Protein AF-A0A2T3J7S1-F1 (afdb_monomer)

Secondary structure (DSSP, 8-state):
-TTGGGGS-HHHHHHHHHHHHHHHHHHHTT--BTTB-HHHHHHHHHHGGGGHHHHHHHHHHHH--TTSHHHHHHHHHHHHHHHHHHHHHHHHTHHHHHHHHHHHHHHHHHHHHHHHH--

Sequence (119 aa):
MKNIFNQVSTKEANALEKFLAIGKHRILNNREFCGLSVSDFTTFYFEIHDGKLADAMVKFLITADCSSSNTLLTLMGFKEFAKDVFEEFFNENETTILTTFHTEYKEQKEELEITLAGL

Radius of gyration: 19.08 Å; Cα contacts (8 Å, |Δi|>4): 49; chains: 1; bounding box: 44×23×58 Å

Foldseek 3Di:
DVVLLVVDDPVCSVVLVVLVVVQVVQQVVQHDDLNDHVVNLVVQVCPPPVNVLVVVVVVLVVPPDPVDPVNVVVVVVNVVVSVVSVVVVCVVCSVSNVVVSVVVVVVVVVVVVVVVVVD

Organism: Photobacterium phosphoreum (NCBI:txid659)

pLDDT: mean 90.52, std 7.48, range [54.69, 98.0]

Structure (mmCIF, N/CA/C/O backbone):
data_AF-A0A2T3J7S1-F1
#
_entry.id   AF-A0A2T3J7S1-F1
#
loop_
_atom_site.group_PDB
_atom_site.id
_atom_site.type_symbol
_atom_site.label_atom_id
_atom_site.label_alt_id
_atom_site.label_comp_id
_atom_site.label_asym_id
_atom_site.label_entity_id
_atom_site.label_seq_id
_atom_site.pdbx_PDB_ins_code
_atom_site.Cartn_x
_atom_site.Cartn_y
_atom_site.Cartn_z
_atom_site.occupancy
_atom_site.B_iso_or_equiv
_atom_site.auth_seq_id
_atom_site.auth_comp_id
_atom_site.auth_asym_id
_atom_site.auth_atom_id
_atom_site.pdbx_PDB_model_num
ATOM 1 N N . MET A 1 1 ? -5.642 7.553 -0.761 1.00 65.69 1 MET A N 1
ATOM 2 C CA . MET A 1 1 ? -6.358 7.247 0.501 1.00 65.69 1 MET A CA 1
ATOM 3 C C . MET A 1 1 ? -7.274 8.329 1.089 1.00 65.69 1 MET A C 1
ATOM 5 O O . MET A 1 1 ? -7.804 8.104 2.164 1.00 65.69 1 MET A O 1
ATOM 9 N N . LYS A 1 2 ? -7.576 9.477 0.457 1.00 59.28 2 LYS A N 1
ATOM 10 C CA . LYS A 1 2 ? -8.455 10.486 1.108 1.00 59.28 2 LYS A CA 1
ATOM 11 C C . LYS A 1 2 ? -9.893 10.005 1.402 1.00 59.28 2 LYS A C 1
ATOM 13 O O . LYS A 1 2 ? -10.555 10.621 2.227 1.00 59.28 2 LYS A O 1
ATOM 18 N N . ASN A 1 3 ? -10.360 8.926 0.766 1.00 70.19 3 ASN A N 1
ATOM 19 C CA . ASN A 1 3 ? -11.726 8.419 0.939 1.00 70.19 3 ASN A CA 1
ATOM 20 C C . ASN A 1 3 ? -11.928 7.541 2.183 1.00 70.19 3 ASN A C 1
ATOM 22 O O . ASN A 1 3 ? -12.991 7.625 2.790 1.00 70.19 3 ASN A O 1
ATOM 26 N N . ILE A 1 4 ? -10.908 6.796 2.620 1.00 77.69 4 ILE A N 1
ATOM 27 C CA . ILE A 1 4 ? -11.026 5.854 3.749 1.00 77.69 4 ILE A CA 1
ATOM 28 C C . ILE A 1 4 ? -11.361 6.546 5.072 1.00 77.69 4 ILE A C 1
ATOM 30 O O . ILE A 1 4 ? -12.123 6.038 5.889 1.00 77.69 4 ILE A O 1
ATOM 34 N N . PHE A 1 5 ? -10.865 7.769 5.256 1.00 81.12 5 PHE A N 1
ATOM 35 C CA . PHE A 1 5 ? -11.118 8.561 6.456 1.00 81.12 5 PHE A CA 1
ATOM 36 C C . PHE A 1 5 ? -12.552 9.096 6.539 1.00 81.12 5 PHE A C 1
ATOM 38 O O . PHE A 1 5 ? -13.002 9.429 7.631 1.00 81.12 5 PHE A O 1
ATOM 45 N N . ASN A 1 6 ? -13.287 9.148 5.422 1.00 82.12 6 ASN A N 1
ATOM 46 C CA . ASN A 1 6 ? -14.703 9.528 5.425 1.00 82.12 6 ASN A CA 1
ATOM 47 C C . ASN A 1 6 ? -15.605 8.397 5.944 1.00 82.12 6 ASN A C 1
ATOM 49 O O . ASN A 1 6 ? -16.779 8.636 6.216 1.00 82.12 6 ASN A O 1
ATOM 53 N N . GLN A 1 7 ? -15.070 7.177 6.061 1.00 82.56 7 GLN A N 1
ATOM 54 C CA . GLN A 1 7 ? -15.809 5.997 6.512 1.00 82.56 7 GLN A CA 1
ATOM 55 C C . GLN A 1 7 ? -15.720 5.773 8.027 1.00 82.56 7 GLN A C 1
ATOM 57 O O . GLN A 1 7 ? -16.373 4.877 8.552 1.00 82.56 7 GLN A O 1
ATOM 62 N N . VAL A 1 8 ? -14.936 6.587 8.738 1.00 85.44 8 VAL A N 1
ATOM 63 C CA . VAL A 1 8 ? -14.715 6.458 10.183 1.00 85.44 8 VAL A CA 1
ATOM 64 C C . VAL A 1 8 ? -15.063 7.750 10.916 1.00 85.44 8 VAL A C 1
ATOM 66 O O . VAL A 1 8 ? -15.074 8.840 10.342 1.00 85.44 8 VAL A O 1
ATOM 69 N N . SER A 1 9 ? -15.352 7.653 12.213 1.00 86.69 9 SER A N 1
ATOM 70 C CA . SER A 1 9 ? -15.601 8.835 13.039 1.00 86.69 9 SER A CA 1
ATOM 71 C C . SER A 1 9 ? -14.334 9.682 13.222 1.00 86.69 9 SER A C 1
ATOM 73 O O . SER A 1 9 ? -13.206 9.202 13.112 1.00 86.69 9 SER A O 1
ATOM 75 N N . THR A 1 10 ? -14.490 10.951 13.615 1.00 82.50 10 THR A N 1
ATOM 76 C CA . THR A 1 10 ? -13.347 11.844 13.895 1.00 82.50 10 THR A CA 1
ATOM 77 C C . THR A 1 10 ? -12.415 11.299 14.984 1.00 82.50 10 THR A C 1
ATOM 79 O O . THR A 1 10 ? -11.216 11.565 14.962 1.00 82.50 10 THR A O 1
ATOM 82 N N . LYS A 1 11 ? -12.948 10.526 15.942 1.00 81.69 11 LYS A N 1
ATOM 83 C CA . LYS A 1 11 ? -12.144 9.884 16.994 1.00 81.69 11 LYS A CA 1
ATOM 84 C C . LYS A 1 11 ? -11.317 8.720 16.445 1.00 81.69 11 LYS A C 1
ATOM 86 O O . LYS A 1 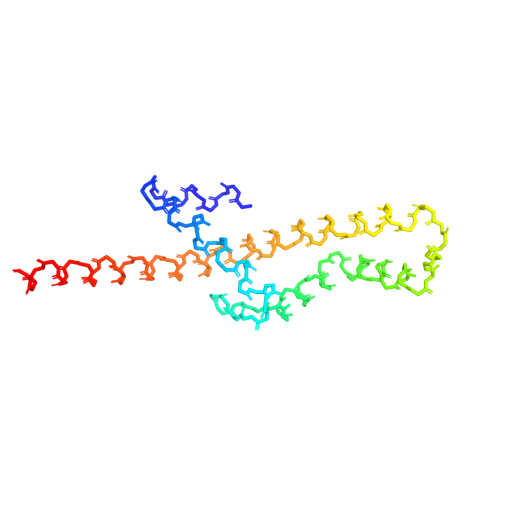11 ? -10.171 8.549 16.852 1.00 81.69 11 LYS A O 1
ATOM 91 N N . GLU A 1 12 ? -11.883 7.956 15.517 1.00 89.81 12 GLU A N 1
ATOM 92 C CA . GLU A 1 12 ? -11.220 6.822 14.870 1.00 89.81 12 GLU A CA 1
ATOM 93 C C . GLU A 1 12 ? -10.209 7.266 13.813 1.00 89.81 12 GLU A C 1
ATOM 95 O O . GLU A 1 12 ? -9.208 6.585 13.632 1.00 89.81 12 GLU A O 1
ATOM 100 N N . ALA A 1 13 ? -10.401 8.421 13.168 1.00 90.44 13 ALA A N 1
ATOM 101 C CA . ALA A 1 13 ? -9.528 8.907 12.096 1.00 90.44 13 ALA A CA 1
ATOM 102 C C . ALA A 1 13 ? -8.040 8.947 12.493 1.00 90.44 13 ALA A C 1
ATOM 104 O O . ALA A 1 13 ? -7.189 8.455 11.754 1.00 90.44 13 ALA A O 1
ATOM 105 N N . ASN A 1 14 ? -7.725 9.445 13.695 1.00 90.12 14 ASN A N 1
ATOM 106 C CA . ASN A 1 14 ? -6.349 9.473 14.206 1.00 90.12 14 ASN A CA 1
ATOM 107 C C . ASN A 1 14 ? -5.788 8.067 14.482 1.00 90.12 14 ASN A C 1
ATOM 109 O O . ASN A 1 14 ? -4.584 7.838 14.360 1.00 90.12 14 ASN A O 1
ATOM 113 N N . ALA A 1 15 ? -6.639 7.130 14.910 1.00 92.62 15 ALA A N 1
ATOM 114 C CA . ALA A 1 15 ? -6.236 5.747 15.144 1.00 92.62 15 ALA A CA 1
ATOM 115 C C . ALA A 1 15 ? -6.010 5.019 13.813 1.00 92.62 15 ALA A C 1
ATOM 117 O O . ALA A 1 15 ? -4.996 4.342 13.658 1.00 92.62 15 ALA A O 1
ATOM 118 N N . LEU A 1 16 ? -6.890 5.241 12.836 1.00 94.19 16 LEU A N 1
ATOM 119 C CA . LEU A 1 16 ? -6.779 4.709 11.485 1.00 94.19 16 LEU A CA 1
ATOM 120 C C . LEU A 1 16 ? -5.523 5.229 10.777 1.00 94.19 16 LEU A C 1
ATOM 122 O O . LEU A 1 16 ? -4.809 4.452 10.154 1.00 94.19 16 LEU A O 1
ATOM 126 N N . GLU A 1 17 ? -5.196 6.516 10.910 1.00 93.69 17 GLU A N 1
ATOM 127 C CA . GLU A 1 17 ? -3.973 7.080 10.325 1.00 93.69 17 GLU A CA 1
ATOM 128 C C . GLU A 1 17 ? -2.719 6.365 10.849 1.00 93.69 17 GLU A C 1
ATOM 130 O O . GLU A 1 17 ? -1.853 5.952 10.073 1.00 93.69 17 GLU A O 1
ATOM 135 N N . LYS A 1 18 ? -2.646 6.148 12.168 1.00 94.25 18 LYS A N 1
ATOM 136 C CA . LYS A 1 18 ? -1.548 5.398 12.792 1.00 94.25 18 LYS A CA 1
ATOM 137 C C . LYS A 1 18 ? -1.537 3.938 12.352 1.00 94.25 18 LYS A C 1
ATOM 139 O O . LYS A 1 18 ? -0.466 3.410 12.063 1.00 94.25 18 LYS A O 1
ATOM 144 N N . PHE A 1 19 ? -2.705 3.305 12.279 1.00 95.94 19 PHE A N 1
ATOM 145 C CA . PHE A 1 19 ? -2.859 1.926 11.825 1.00 95.94 19 PHE A CA 1
ATOM 146 C C . PHE A 1 19 ? -2.324 1.743 10.399 1.00 95.94 19 PHE A C 1
ATOM 148 O O . PHE A 1 19 ? -1.491 0.872 10.153 1.00 95.94 19 PHE A O 1
ATOM 155 N N . LEU A 1 20 ? -2.695 2.641 9.482 1.00 96.06 20 LEU A N 1
ATOM 156 C CA . LEU A 1 20 ? -2.198 2.662 8.106 1.00 96.06 20 LEU A CA 1
ATOM 157 C C . LEU A 1 20 ? -0.686 2.910 8.042 1.00 96.06 20 LEU A C 1
ATOM 159 O O . LEU A 1 20 ? 0.016 2.233 7.292 1.00 96.06 20 LEU A O 1
ATOM 163 N N . ALA A 1 21 ? -0.159 3.851 8.832 1.00 96.06 21 ALA A N 1
ATOM 164 C CA . ALA A 1 21 ? 1.279 4.120 8.883 1.00 96.06 21 ALA A CA 1
ATOM 165 C C . ALA A 1 21 ? 2.079 2.895 9.363 1.00 96.06 21 ALA A C 1
ATOM 167 O O . ALA A 1 21 ? 3.113 2.559 8.779 1.00 96.06 21 ALA A O 1
ATOM 168 N N . ILE A 1 22 ? 1.575 2.192 10.383 1.00 96.88 22 ILE A N 1
ATOM 169 C CA . ILE A 1 22 ? 2.144 0.927 10.864 1.00 96.88 22 ILE A CA 1
ATOM 170 C C . ILE A 1 22 ? 2.070 -0.135 9.768 1.00 96.88 22 ILE A C 1
ATOM 172 O O . ILE A 1 22 ? 3.068 -0.808 9.516 1.00 96.88 22 ILE A O 1
ATOM 176 N N . GLY A 1 23 ? 0.932 -0.267 9.088 1.00 96.81 23 GLY A N 1
ATOM 177 C CA . GLY A 1 23 ? 0.751 -1.238 8.013 1.00 96.81 23 GLY A CA 1
ATOM 178 C C . GLY A 1 23 ? 1.731 -1.050 6.863 1.00 96.81 23 GLY A C 1
ATOM 179 O O . GLY A 1 23 ? 2.439 -1.985 6.489 1.00 96.81 23 GLY A O 1
ATOM 180 N N . LYS A 1 24 ? 1.874 0.187 6.375 1.00 96.81 24 LYS A N 1
ATOM 181 C CA . LYS A 1 24 ? 2.885 0.544 5.367 1.00 96.81 24 LYS A CA 1
ATOM 182 C C . LYS A 1 24 ? 4.290 0.181 5.828 1.00 96.81 24 LYS A C 1
ATOM 184 O O . LYS A 1 24 ? 5.051 -0.429 5.080 1.00 96.81 24 LYS A O 1
ATOM 189 N N . HIS A 1 25 ? 4.632 0.527 7.069 1.00 97.62 25 HIS A N 1
ATOM 190 C CA . HIS A 1 25 ? 5.934 0.197 7.634 1.00 97.62 25 HIS A CA 1
ATOM 191 C C . HIS A 1 25 ? 6.164 -1.320 7.712 1.00 97.62 25 HIS A C 1
ATOM 193 O O . HIS A 1 25 ? 7.256 -1.780 7.381 1.00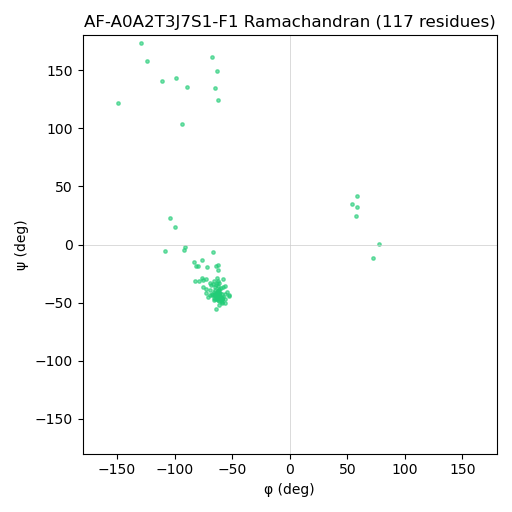 97.62 25 HIS A O 1
ATOM 199 N N . ARG A 1 26 ? 5.153 -2.104 8.106 1.00 97.81 26 ARG A N 1
ATOM 200 C CA . ARG A 1 26 ? 5.226 -3.572 8.160 1.00 97.81 26 ARG A CA 1
ATOM 201 C C . ARG A 1 26 ? 5.492 -4.163 6.781 1.00 97.81 26 ARG A C 1
ATOM 203 O O . ARG A 1 26 ? 6.478 -4.885 6.639 1.00 97.81 26 ARG A O 1
ATOM 210 N N . ILE A 1 27 ? 4.704 -3.785 5.774 1.00 97.75 27 ILE A N 1
ATOM 211 C CA . ILE A 1 27 ? 4.859 -4.298 4.406 1.00 97.75 27 ILE A CA 1
ATOM 212 C C . ILE A 1 27 ? 6.253 -3.977 3.853 1.00 97.75 27 ILE A C 1
ATOM 214 O O . ILE A 1 27 ? 6.936 -4.875 3.365 1.00 97.75 27 ILE A O 1
ATOM 218 N N . LEU A 1 28 ? 6.738 -2.739 4.017 1.00 95.69 28 LEU A N 1
ATOM 219 C CA . LEU A 1 28 ? 8.086 -2.341 3.579 1.00 95.69 28 LEU A CA 1
ATOM 220 C C . LEU A 1 28 ? 9.222 -3.081 4.312 1.00 95.69 28 LEU A C 1
ATOM 222 O O . LEU A 1 28 ? 10.348 -3.111 3.824 1.00 95.69 28 LEU A O 1
ATOM 226 N N . ASN A 1 29 ? 8.939 -3.688 5.468 1.00 96.88 29 ASN A N 1
ATOM 227 C CA . ASN A 1 29 ? 9.869 -4.529 6.227 1.00 96.88 29 ASN A CA 1
ATOM 228 C C . ASN A 1 29 ? 9.567 -6.031 6.073 1.00 96.88 29 ASN A C 1
ATOM 230 O O . ASN A 1 29 ? 9.962 -6.827 6.927 1.00 96.88 29 ASN A O 1
ATOM 234 N N . ASN A 1 30 ? 8.881 -6.424 4.994 1.00 96.69 30 ASN A N 1
ATOM 235 C CA . ASN A 1 30 ? 8.525 -7.811 4.677 1.00 96.69 30 ASN A CA 1
ATOM 236 C C . ASN A 1 30 ? 7.682 -8.493 5.767 1.00 96.69 30 ASN A C 1
ATOM 238 O O . ASN A 1 30 ? 7.804 -9.695 6.003 1.00 96.69 30 ASN A O 1
ATOM 242 N N . ARG A 1 31 ? 6.843 -7.725 6.466 1.00 97.94 31 ARG A N 1
ATOM 243 C CA . ARG A 1 31 ? 5.875 -8.239 7.437 1.00 97.94 31 ARG A CA 1
ATOM 244 C C . ARG A 1 31 ? 4.468 -8.052 6.898 1.00 97.94 31 ARG A C 1
ATOM 246 O O . ARG A 1 31 ? 4.158 -7.019 6.314 1.00 97.94 31 ARG A O 1
ATOM 253 N N . GLU A 1 32 ? 3.630 -9.047 7.144 1.00 97.56 32 GLU A N 1
ATOM 254 C C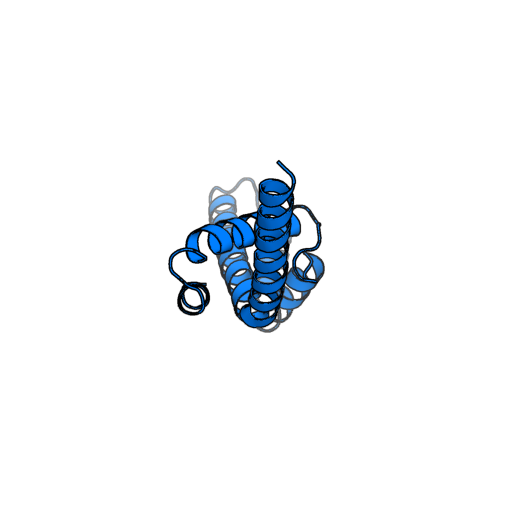A . GLU A 1 32 ? 2.218 -9.017 6.775 1.00 97.56 32 GLU A CA 1
ATOM 255 C C . GLU A 1 32 ? 1.463 -7.900 7.524 1.00 97.56 32 GLU A C 1
ATOM 257 O O . GLU A 1 32 ? 1.836 -7.524 8.648 1.00 97.56 32 GLU A O 1
ATOM 262 N N . PHE A 1 33 ? 0.430 -7.363 6.873 1.00 98.00 33 PHE A N 1
ATOM 263 C CA . PHE A 1 33 ? -0.550 -6.431 7.423 1.00 98.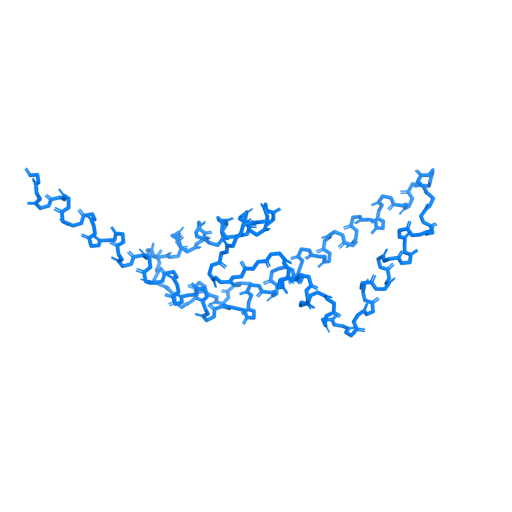00 33 PHE A CA 1
ATOM 264 C C . PHE A 1 33 ? -1.928 -6.607 6.758 1.00 98.00 33 PHE A C 1
ATOM 266 O O . PHE A 1 33 ? -2.049 -6.414 5.552 1.00 98.00 33 PHE A O 1
ATOM 273 N N . CYS A 1 34 ? -2.977 -6.892 7.536 1.00 97.00 34 CYS A N 1
ATOM 274 C CA . CYS A 1 34 ? -4.348 -7.121 7.046 1.00 97.00 34 CYS A CA 1
ATOM 275 C C . CYS A 1 34 ? -4.456 -8.202 5.947 1.00 97.00 34 CYS A C 1
ATOM 277 O O . CYS A 1 34 ? -5.241 -8.073 5.011 1.00 97.00 34 CYS A O 1
ATOM 279 N N . GLY A 1 35 ? -3.636 -9.247 6.024 1.00 96.75 35 GLY A N 1
ATOM 280 C CA . GLY A 1 35 ? -3.491 -10.287 5.007 1.00 96.75 35 GLY A CA 1
ATOM 281 C C . GLY A 1 35 ? -2.649 -9.877 3.796 1.00 96.75 35 GLY A C 1
ATOM 282 O O . GLY A 1 35 ? -2.480 -10.689 2.894 1.00 96.75 35 GLY A O 1
ATOM 283 N N . LEU A 1 36 ? -2.115 -8.652 3.768 1.00 97.75 36 LEU A N 1
ATOM 284 C CA . LEU A 1 36 ? -1.317 -8.114 2.668 1.00 97.75 36 LEU A CA 1
ATOM 285 C C . LEU A 1 36 ? 0.177 -8.219 2.971 1.00 97.75 36 LEU A C 1
ATOM 287 O O . LEU A 1 36 ? 0.629 -7.985 4.095 1.00 97.75 36 LEU A O 1
ATOM 291 N N . SER A 1 37 ? 0.966 -8.498 1.943 1.00 97.88 37 SER A N 1
ATOM 292 C CA . SER A 1 37 ? 2.420 -8.596 2.005 1.00 97.88 37 SER A CA 1
ATOM 293 C C . SER A 1 37 ? 3.097 -7.759 0.918 1.00 97.88 37 SER A C 1
ATOM 295 O O . SER A 1 37 ? 2.464 -7.222 0.007 1.00 97.88 37 SER A O 1
ATOM 297 N N . VAL A 1 38 ? 4.429 -7.673 0.986 1.00 97.12 38 VAL A N 1
ATOM 298 C CA . VAL A 1 38 ? 5.218 -7.050 -0.085 1.00 97.12 38 VAL A CA 1
ATOM 299 C C . VAL A 1 38 ? 5.061 -7.802 -1.409 1.00 97.12 38 VAL A C 1
ATOM 301 O O . VAL A 1 38 ? 5.094 -7.180 -2.464 1.00 97.12 38 VAL A O 1
ATOM 304 N N . SER A 1 39 ? 4.858 -9.123 -1.366 1.00 97.19 39 SER A N 1
ATOM 305 C CA . SER A 1 39 ? 4.693 -9.951 -2.562 1.00 97.19 39 SER A CA 1
ATOM 306 C C . SER A 1 39 ? 3.376 -9.652 -3.277 1.00 97.19 39 SER A C 1
ATOM 308 O O . SER A 1 39 ? 3.357 -9.553 -4.506 1.00 97.19 39 SER A O 1
ATOM 310 N N . ASP A 1 40 ? 2.304 -9.419 -2.518 1.00 97.31 40 ASP A N 1
ATOM 311 C CA . ASP A 1 40 ? 1.011 -9.001 -3.071 1.00 97.31 40 ASP A CA 1
ATOM 312 C C . ASP A 1 40 ? 1.135 -7.631 -3.741 1.00 97.31 40 ASP A C 1
ATOM 314 O O . ASP A 1 40 ? 0.711 -7.458 -4.882 1.00 97.31 40 ASP A O 1
ATOM 318 N N . PHE A 1 41 ? 1.829 -6.690 -3.087 1.00 96.25 41 PHE A N 1
ATOM 319 C CA . PHE A 1 41 ? 2.137 -5.398 -3.697 1.00 96.25 41 PHE A CA 1
ATOM 320 C C . PHE A 1 41 ? 2.961 -5.545 -4.981 1.00 96.25 41 PHE A C 1
ATOM 322 O O . PHE A 1 41 ? 2.648 -4.900 -5.976 1.00 96.25 41 PHE A O 1
ATOM 329 N N . THR A 1 42 ? 4.003 -6.384 -5.000 1.00 94.12 42 THR A N 1
ATOM 330 C CA . THR A 1 42 ? 4.795 -6.567 -6.225 1.00 94.12 42 THR A CA 1
ATOM 331 C C . THR A 1 42 ? 3.952 -7.139 -7.355 1.00 94.12 42 THR A C 1
ATOM 333 O O . THR A 1 42 ? 4.054 -6.648 -8.472 1.00 94.12 42 THR A O 1
ATOM 336 N N . THR A 1 43 ? 3.081 -8.110 -7.070 1.00 94.81 43 THR A N 1
ATOM 337 C CA . THR A 1 43 ? 2.165 -8.682 -8.068 1.00 94.81 43 THR A CA 1
ATOM 338 C C . THR A 1 43 ? 1.266 -7.591 -8.642 1.00 94.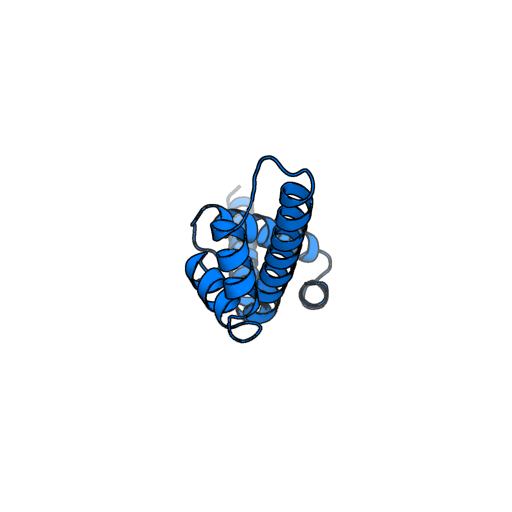81 43 THR A C 1
ATOM 340 O O . THR A 1 43 ? 1.267 -7.375 -9.851 1.00 94.81 43 THR A O 1
ATOM 343 N N . PHE A 1 44 ? 0.628 -6.808 -7.770 1.00 94.56 44 PHE A N 1
ATOM 344 C CA . PHE A 1 44 ? -0.174 -5.651 -8.163 1.00 94.56 44 PHE A CA 1
ATOM 345 C C . PHE A 1 44 ? 0.618 -4.636 -9.007 1.00 94.56 44 PHE A C 1
ATOM 347 O O . PHE A 1 44 ? 0.131 -4.149 -10.021 1.00 94.56 44 PHE A O 1
ATOM 354 N N . TYR A 1 45 ? 1.867 -4.344 -8.634 1.00 93.00 45 TYR A N 1
ATOM 355 C CA . TYR A 1 45 ? 2.747 -3.423 -9.359 1.00 93.00 45 TYR A CA 1
ATOM 356 C C . TYR A 1 45 ? 3.130 -3.926 -10.762 1.00 93.00 45 TYR A C 1
ATOM 358 O O . TYR A 1 45 ? 3.354 -3.122 -11.664 1.00 93.00 45 TYR A O 1
ATOM 366 N N . PHE A 1 46 ? 3.230 -5.241 -10.966 1.00 91.38 46 PHE A N 1
ATOM 367 C CA . PHE A 1 46 ? 3.457 -5.813 -12.297 1.00 91.38 46 PHE A CA 1
ATOM 368 C C . PHE A 1 46 ? 2.176 -5.857 -13.136 1.00 91.38 46 PHE A C 1
ATOM 370 O O . PHE A 1 46 ? 2.244 -5.723 -14.355 1.00 91.38 46 PHE A O 1
ATOM 377 N N . GLU A 1 47 ? 1.017 -6.027 -12.507 1.00 90.88 47 GLU A N 1
ATOM 378 C CA . GLU A 1 47 ? -0.277 -6.040 -13.194 1.00 90.88 47 GLU A CA 1
ATOM 379 C C . GLU A 1 47 ? -0.727 -4.630 -13.600 1.00 90.88 47 GLU A C 1
ATOM 381 O O . GLU A 1 47 ? -1.286 -4.434 -14.686 1.00 90.88 47 GLU A O 1
ATOM 386 N N . ILE A 1 48 ? -0.440 -3.622 -12.770 1.00 84.88 48 ILE A N 1
ATOM 387 C CA . ILE A 1 48 ? -0.781 -2.238 -13.085 1.00 84.88 48 ILE A CA 1
ATOM 388 C C . ILE A 1 48 ? 0.004 -1.767 -14.316 1.00 84.88 48 ILE A C 1
ATOM 390 O O . ILE A 1 48 ? 1.203 -2.001 -14.471 1.00 84.88 48 ILE A O 1
ATOM 394 N N . HIS A 1 49 ? -0.697 -1.102 -15.234 1.00 79.56 49 HIS A N 1
ATOM 395 C CA . HIS A 1 49 ? -0.157 -0.691 -16.535 1.00 79.56 49 HIS A CA 1
ATOM 396 C C . HIS A 1 49 ? 0.394 -1.830 -17.412 1.00 79.56 49 HIS A C 1
ATOM 398 O O . HIS A 1 49 ? 1.198 -1.548 -18.308 1.00 79.56 49 HIS A O 1
ATOM 404 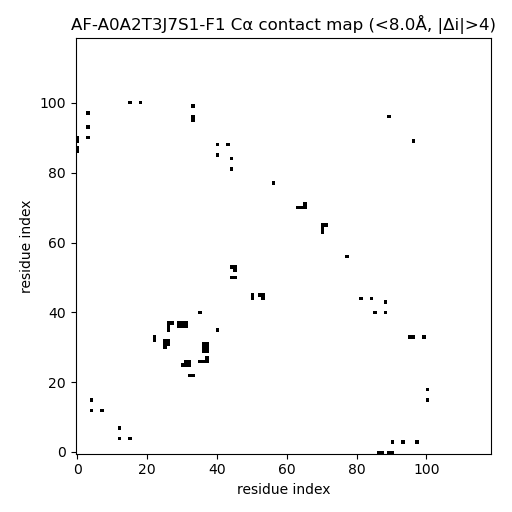N N . ASP A 1 50 ? -0.070 -3.073 -17.219 1.00 85.06 50 ASP A N 1
ATOM 405 C CA . ASP A 1 50 ? 0.284 -4.215 -18.077 1.00 85.06 50 ASP A CA 1
ATOM 406 C C . ASP A 1 50 ? 1.808 -4.447 -18.115 1.00 85.06 50 ASP A C 1
ATOM 408 O O . ASP A 1 50 ? 2.416 -4.588 -19.175 1.00 85.06 50 ASP A O 1
ATOM 412 N N . GLY A 1 51 ? 2.466 -4.331 -16.954 1.00 85.81 51 GLY A N 1
ATOM 413 C CA . GLY A 1 51 ? 3.907 -4.548 -16.778 1.00 85.81 51 GLY A CA 1
ATOM 414 C C . GLY A 1 51 ? 4.830 -3.473 -17.362 1.00 85.81 51 GLY A C 1
ATOM 415 O O . GLY A 1 51 ? 6.009 -3.429 -17.013 1.00 85.81 51 GLY A O 1
ATOM 416 N N . LYS A 1 52 ? 4.324 -2.545 -18.186 1.00 87.56 52 LYS A N 1
ATOM 417 C CA . LYS A 1 52 ? 5.144 -1.575 -18.949 1.00 87.56 52 LYS A CA 1
ATOM 418 C C . LYS A 1 52 ? 6.063 -0.721 -18.086 1.00 87.56 52 LYS A C 1
ATOM 420 O O . LYS A 1 52 ? 7.159 -0.345 -18.501 1.00 87.56 52 LYS A O 1
ATOM 425 N N . LEU A 1 53 ? 5.602 -0.369 -16.895 1.00 85.31 53 LEU A N 1
ATOM 426 C CA . LEU A 1 53 ? 6.386 0.400 -15.943 1.00 85.31 53 LEU A CA 1
ATOM 427 C C . LEU A 1 53 ? 7.519 -0.435 -15.342 1.00 85.31 53 LEU A C 1
ATOM 429 O O . LEU A 1 53 ? 8.651 0.043 -15.247 1.00 85.31 53 LEU A O 1
ATOM 433 N N . ALA A 1 54 ? 7.221 -1.671 -14.949 1.00 89.00 54 ALA A N 1
ATOM 434 C CA . ALA A 1 54 ? 8.226 -2.577 -14.428 1.00 89.00 54 ALA A CA 1
ATOM 435 C C . ALA A 1 54 ? 9.288 -2.874 -15.498 1.00 89.00 54 ALA A C 1
ATOM 437 O O . ALA A 1 54 ? 10.482 -2.802 -15.2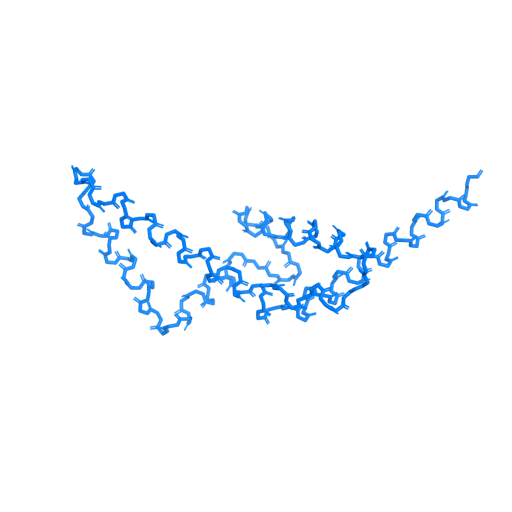07 1.00 89.00 54 ALA A O 1
ATOM 438 N N . ASP A 1 55 ? 8.873 -3.060 -16.753 1.00 92.50 55 ASP A N 1
ATOM 439 C CA . ASP A 1 55 ? 9.774 -3.179 -17.903 1.00 92.50 55 ASP A CA 1
ATOM 440 C C . ASP A 1 55 ? 10.670 -1.945 -18.060 1.00 92.50 55 ASP A C 1
ATOM 442 O O . ASP A 1 55 ? 11.881 -2.068 -18.266 1.00 92.50 55 ASP A O 1
ATOM 446 N N . ALA A 1 56 ? 10.104 -0.738 -17.938 1.00 91.38 56 ALA A N 1
ATOM 447 C CA . ALA A 1 56 ? 10.865 0.505 -18.018 1.00 91.38 56 ALA A CA 1
ATOM 448 C C . ALA A 1 56 ? 11.908 0.615 -16.893 1.00 91.38 56 ALA A C 1
ATOM 450 O O . ALA A 1 56 ? 13.049 1.005 -17.156 1.00 91.38 56 ALA A O 1
ATOM 451 N N . MET A 1 57 ? 11.548 0.232 -15.665 1.00 91.38 57 MET A N 1
ATOM 452 C CA . MET A 1 57 ? 12.467 0.210 -14.527 1.00 91.38 57 MET A CA 1
ATOM 453 C C . MET A 1 57 ? 13.587 -0.817 -14.731 1.00 91.38 57 MET A C 1
ATOM 455 O O . MET A 1 57 ? 14.759 -0.483 -14.566 1.00 91.38 57 MET A O 1
ATOM 459 N N . VAL A 1 58 ? 13.258 -2.044 -15.146 1.00 92.38 58 VAL A N 1
ATOM 460 C CA . VAL A 1 58 ? 14.248 -3.097 -15.430 1.00 92.38 58 VAL A CA 1
ATOM 461 C C . VAL A 1 58 ? 15.198 -2.659 -16.544 1.00 92.38 58 VAL A C 1
ATOM 463 O O . VAL A 1 58 ? 16.417 -2.762 -16.399 1.00 92.38 58 VAL A O 1
ATOM 466 N N . LYS A 1 59 ? 14.667 -2.094 -17.634 1.00 93.88 59 LYS A N 1
ATOM 467 C CA . LYS A 1 59 ? 15.478 -1.550 -18.729 1.00 93.88 59 LYS A CA 1
ATOM 468 C C . LYS A 1 59 ? 16.416 -0.448 -18.242 1.00 93.88 59 LYS A C 1
ATOM 470 O O . LYS A 1 59 ? 17.581 -0.426 -18.641 1.00 93.88 59 LYS A O 1
ATOM 475 N N . PHE A 1 60 ? 15.934 0.451 -17.386 1.00 92.81 60 PHE A N 1
ATOM 476 C CA . PHE A 1 60 ? 16.771 1.482 -16.781 1.00 92.81 60 PHE A CA 1
ATOM 477 C C . PHE A 1 60 ? 17.893 0.870 -15.937 1.00 92.81 60 PHE A C 1
ATOM 479 O O . PHE A 1 60 ? 19.046 1.214 -16.155 1.00 92.81 60 PHE A O 1
ATOM 486 N N . LEU A 1 61 ? 17.601 -0.092 -15.057 1.00 90.62 61 LEU A N 1
ATOM 487 C CA . LEU A 1 61 ? 18.612 -0.744 -14.213 1.00 90.62 61 LEU A CA 1
ATOM 488 C C . LEU A 1 61 ? 19.737 -1.413 -15.021 1.00 90.62 61 LEU A C 1
ATOM 490 O O . LEU A 1 61 ? 20.890 -1.371 -14.607 1.00 90.62 61 LEU A O 1
ATOM 494 N N . ILE A 1 62 ? 19.416 -1.998 -16.178 1.00 93.06 62 ILE A N 1
ATOM 495 C CA . ILE A 1 62 ? 20.398 -2.654 -17.060 1.00 93.06 62 ILE A CA 1
ATOM 496 C C . ILE A 1 62 ? 21.255 -1.633 -17.828 1.00 93.06 62 ILE A C 1
ATOM 498 O O . ILE A 1 62 ? 22.399 -1.922 -18.171 1.00 93.06 62 ILE A O 1
ATOM 502 N N . THR A 1 63 ? 20.704 -0.456 -18.135 1.00 92.06 63 THR A N 1
ATOM 503 C CA . THR A 1 63 ? 21.330 0.533 -19.036 1.00 92.06 63 THR A CA 1
ATOM 504 C C . THR A 1 63 ? 21.857 1.779 -18.328 1.00 92.06 63 THR A C 1
ATOM 506 O O . THR A 1 63 ? 22.484 2.623 -18.967 1.00 92.06 63 THR A O 1
ATOM 509 N N . ALA A 1 64 ? 21.605 1.908 -17.026 1.00 90.69 64 ALA A N 1
ATOM 510 C CA . ALA A 1 64 ? 21.990 3.061 -16.235 1.00 90.69 64 ALA A CA 1
ATOM 511 C C . ALA A 1 64 ? 23.514 3.232 -16.192 1.00 90.69 64 ALA A C 1
ATOM 513 O O . ALA A 1 64 ? 24.248 2.353 -15.743 1.00 90.69 64 ALA A O 1
ATOM 514 N N . ASP A 1 65 ? 23.979 4.415 -16.591 1.00 89.75 65 ASP A N 1
ATOM 515 C CA . ASP A 1 65 ? 25.346 4.863 -16.347 1.00 89.75 65 ASP A CA 1
ATOM 516 C C . ASP A 1 65 ? 25.386 5.686 -15.056 1.00 89.75 65 ASP A C 1
ATOM 518 O O . ASP A 1 65 ? 24.973 6.849 -15.018 1.00 89.75 65 ASP A O 1
ATOM 522 N N . CYS A 1 66 ? 25.891 5.091 -13.976 1.00 83.75 66 CYS A N 1
ATOM 523 C CA . CYS A 1 66 ? 26.006 5.749 -12.671 1.00 83.75 66 CYS A CA 1
ATOM 524 C C . CYS A 1 66 ? 27.003 6.922 -12.647 1.00 83.75 66 CYS A C 1
ATOM 526 O O . CYS A 1 66 ? 27.069 7.635 -11.648 1.00 83.75 66 CYS A O 1
ATOM 528 N N . SER A 1 67 ? 27.752 7.145 -13.728 1.00 85.38 67 SER A N 1
ATOM 529 C CA . SER A 1 67 ? 28.657 8.289 -13.894 1.00 85.38 67 SER A CA 1
ATOM 530 C C . SER A 1 67 ? 27.924 9.545 -14.384 1.00 85.38 67 SER A C 1
ATOM 532 O O . SER A 1 67 ? 28.461 10.650 -14.303 1.00 85.38 67 SER A O 1
ATOM 534 N N . SER A 1 68 ? 26.694 9.390 -14.887 1.00 81.62 68 SER A N 1
ATOM 535 C CA . SER A 1 68 ? 25.849 10.475 -15.388 1.00 81.62 68 SER A CA 1
ATOM 536 C C . SER A 1 68 ? 24.984 11.081 -14.283 1.00 81.62 68 SER A C 1
ATOM 538 O O . SER A 1 68 ? 24.310 10.376 -13.529 1.00 81.62 68 SER A O 1
ATOM 540 N N . SER A 1 69 ? 24.908 12.413 -14.240 1.00 73.19 69 SER A N 1
ATOM 541 C CA . SER A 1 69 ? 24.034 13.152 -13.318 1.00 73.19 69 SER A CA 1
ATOM 542 C C . SER A 1 69 ? 22.538 12.866 -13.528 1.00 73.19 69 SER A C 1
ATOM 544 O O . SER A 1 69 ? 21.745 13.030 -12.602 1.00 73.19 69 SER A O 1
ATOM 546 N N . ASN A 1 70 ? 22.139 12.396 -14.715 1.00 84.00 70 ASN A N 1
ATOM 547 C CA . ASN A 1 70 ? 20.734 12.138 -15.056 1.00 84.00 70 ASN A CA 1
ATOM 548 C C . ASN A 1 70 ? 20.198 10.812 -14.487 1.00 84.00 70 ASN A C 1
ATOM 550 O O . ASN A 1 70 ? 18.982 10.630 -14.371 1.00 84.00 70 ASN A O 1
ATOM 554 N N . THR A 1 71 ? 21.085 9.894 -14.102 1.00 90.06 71 THR A N 1
ATOM 555 C CA . THR A 1 71 ? 20.715 8.579 -13.559 1.00 90.06 71 THR A CA 1
ATOM 556 C C . THR A 1 71 ? 19.996 8.721 -12.220 1.00 90.06 71 THR A C 1
ATOM 558 O O . THR A 1 71 ? 18.941 8.123 -12.015 1.00 90.06 71 THR A O 1
ATOM 561 N N . LEU A 1 72 ? 20.493 9.590 -11.333 1.00 88.69 72 LEU A N 1
ATOM 562 C CA . LEU A 1 72 ? 19.852 9.837 -10.040 1.00 88.69 72 LEU A CA 1
ATOM 563 C C . LEU A 1 72 ? 18.447 10.434 -10.200 1.00 88.69 72 LEU A C 1
ATOM 565 O O . LEU A 1 72 ? 17.517 9.995 -9.527 1.00 88.69 72 LEU A O 1
ATOM 569 N N . LEU A 1 73 ? 18.286 11.402 -11.108 1.00 90.31 73 LEU A N 1
ATOM 570 C CA . LEU A 1 73 ? 16.991 12.037 -11.366 1.00 90.31 73 LEU A CA 1
ATOM 571 C C . LEU A 1 73 ? 15.961 11.020 -11.876 1.00 90.31 73 LEU A C 1
ATOM 573 O O . LEU A 1 73 ? 14.825 10.994 -11.406 1.00 90.31 73 LEU A O 1
ATOM 577 N N . THR A 1 74 ? 16.375 10.144 -12.791 1.00 90.62 74 THR A N 1
ATOM 578 C CA . THR A 1 74 ? 15.509 9.089 -13.336 1.00 90.62 74 THR A CA 1
ATOM 579 C C . THR A 1 74 ? 15.101 8.087 -12.251 1.00 90.62 74 THR A C 1
ATOM 581 O O . THR A 1 74 ? 13.927 7.735 -12.142 1.00 90.62 74 THR A O 1
ATOM 584 N N . LEU A 1 75 ? 16.041 7.685 -11.387 1.00 90.12 75 LEU A N 1
ATOM 585 C CA . LEU A 1 75 ? 15.761 6.798 -10.255 1.00 90.12 75 LEU A CA 1
ATOM 586 C C . LEU A 1 75 ? 14.780 7.425 -9.251 1.00 90.12 75 LEU A C 1
ATOM 588 O O . LEU A 1 75 ? 13.896 6.735 -8.744 1.00 90.12 75 LEU A O 1
ATOM 592 N N . MET A 1 76 ? 14.904 8.728 -8.976 1.00 91.50 76 MET A N 1
ATOM 593 C CA . MET A 1 76 ? 13.937 9.449 -8.141 1.00 91.50 76 MET A CA 1
ATOM 594 C C . MET A 1 76 ? 12.535 9.432 -8.760 1.00 91.50 76 MET A C 1
ATOM 596 O O . MET A 1 76 ? 11.567 9.226 -8.034 1.00 91.50 76 MET A O 1
ATOM 600 N N . GLY A 1 77 ? 12.425 9.563 -10.086 1.00 92.19 77 GLY A N 1
ATOM 601 C CA . GLY A 1 77 ? 11.153 9.431 -10.800 1.00 92.19 77 GLY A CA 1
ATOM 602 C C . GLY A 1 77 ? 10.496 8.062 -10.599 1.00 92.19 77 GLY A C 1
ATOM 603 O O . GLY A 1 77 ? 9.337 7.993 -10.198 1.00 92.19 77 GLY A O 1
ATOM 604 N N . PHE A 1 78 ? 11.248 6.970 -10.789 1.00 92.88 78 PHE A N 1
ATOM 605 C CA . PHE A 1 78 ? 10.737 5.615 -10.536 1.00 92.88 78 PHE A CA 1
ATOM 606 C C . PHE A 1 78 ? 10.329 5.399 -9.076 1.00 92.88 78 PHE A C 1
ATOM 608 O O . PHE A 1 78 ? 9.316 4.754 -8.810 1.00 92.88 78 PHE A O 1
ATOM 615 N N . LYS A 1 79 ? 11.088 5.958 -8.126 1.00 92.69 79 LYS A N 1
ATOM 616 C CA . LYS A 1 79 ? 10.764 5.881 -6.698 1.00 92.69 79 LYS A CA 1
ATOM 617 C C . LYS A 1 79 ? 9.437 6.562 -6.370 1.00 92.69 79 LYS A C 1
ATOM 619 O O . LYS A 1 79 ? 8.646 5.982 -5.632 1.00 92.69 79 LYS A O 1
ATOM 624 N N . GLU A 1 80 ? 9.210 7.784 -6.852 1.00 93.31 80 GLU A N 1
ATOM 625 C CA . GLU A 1 80 ? 7.949 8.487 -6.578 1.00 93.31 80 GLU A CA 1
ATOM 626 C C . GLU A 1 80 ? 6.769 7.766 -7.229 1.00 93.31 80 GLU A C 1
ATOM 628 O O . GLU A 1 80 ? 5.772 7.524 -6.558 1.00 93.31 80 GLU A O 1
ATOM 633 N N . PHE A 1 81 ? 6.936 7.265 -8.455 1.00 90.94 81 PHE A N 1
ATOM 634 C CA . PHE A 1 81 ? 5.909 6.442 -9.085 1.00 90.94 81 PHE A CA 1
ATOM 635 C C . PHE A 1 81 ? 5.580 5.187 -8.257 1.00 90.94 81 PHE A C 1
ATOM 637 O O . PHE A 1 81 ? 4.418 4.881 -8.013 1.00 90.94 81 PHE A O 1
ATOM 644 N N . ALA A 1 82 ? 6.595 4.454 -7.787 1.00 92.62 82 ALA A N 1
ATOM 645 C CA . ALA A 1 82 ? 6.373 3.256 -6.980 1.00 92.62 82 ALA A CA 1
ATOM 646 C C . ALA A 1 82 ? 5.645 3.553 -5.661 1.00 92.62 82 ALA A C 1
ATOM 648 O O . ALA A 1 82 ? 4.852 2.730 -5.208 1.00 92.62 82 ALA A O 1
ATOM 649 N N . LYS A 1 83 ? 5.877 4.726 -5.058 1.00 93.38 83 LYS A N 1
ATOM 650 C CA . LYS A 1 83 ? 5.113 5.171 -3.886 1.00 93.38 83 LYS A CA 1
ATOM 651 C C . LYS A 1 83 ? 3.657 5.457 -4.228 1.00 93.38 83 LYS A C 1
ATOM 653 O O . LYS A 1 83 ? 2.795 5.054 -3.458 1.00 93.38 83 LYS A O 1
ATOM 658 N N . ASP A 1 84 ? 3.385 6.113 -5.352 1.00 92.75 84 ASP A N 1
ATOM 659 C CA . ASP A 1 84 ? 2.012 6.405 -5.769 1.00 92.75 84 ASP A CA 1
ATOM 660 C C . ASP A 1 84 ? 1.221 5.105 -5.988 1.00 92.75 84 ASP A C 1
ATOM 662 O O . ASP A 1 84 ? 0.140 4.943 -5.423 1.00 92.75 84 ASP A O 1
ATOM 666 N N . VAL A 1 85 ? 1.811 4.115 -6.670 1.00 93.81 85 VAL A N 1
ATOM 667 C CA . VAL A 1 85 ? 1.202 2.776 -6.816 1.00 93.81 85 VAL A CA 1
ATOM 668 C C . VAL A 1 85 ? 1.032 2.080 -5.467 1.00 93.81 85 VAL A C 1
ATOM 670 O O . VAL A 1 85 ? 0.052 1.374 -5.249 1.00 93.81 85 VAL A O 1
ATOM 673 N N . PHE A 1 86 ? 1.965 2.265 -4.532 1.00 95.25 86 PHE A N 1
ATOM 674 C CA . PHE A 1 86 ? 1.832 1.704 -3.188 1.00 95.25 86 PHE A CA 1
ATOM 675 C C . PHE A 1 86 ? 0.643 2.311 -2.428 1.00 95.25 86 PHE A C 1
ATOM 677 O O . PHE A 1 86 ? -0.063 1.603 -1.714 1.00 95.25 86 PHE A O 1
ATOM 684 N N . GLU A 1 87 ? 0.366 3.604 -2.609 1.00 94.50 87 GLU A N 1
ATOM 685 C CA . GLU A 1 87 ? -0.851 4.227 -2.080 1.00 94.50 87 GLU A CA 1
ATOM 686 C C . GLU A 1 87 ? -2.118 3.724 -2.785 1.00 94.50 87 GLU A C 1
ATOM 688 O O . GLU A 1 87 ? -3.164 3.608 -2.143 1.00 94.50 87 GLU A O 1
ATOM 693 N N . GLU A 1 88 ? -2.060 3.439 -4.087 1.00 93.31 88 GLU A N 1
ATOM 694 C CA . GLU A 1 88 ? -3.163 2.826 -4.841 1.00 93.31 88 GLU A CA 1
ATOM 695 C C . GLU A 1 88 ? -3.457 1.406 -4.369 1.00 93.31 88 GLU A C 1
ATOM 697 O O . GLU A 1 88 ? -4.612 1.096 -4.101 1.00 93.31 88 GLU A O 1
ATOM 702 N N . PHE A 1 89 ? -2.429 0.591 -4.133 1.00 95.38 89 PHE A N 1
ATOM 703 C CA . PHE A 1 89 ? -2.568 -0.753 -3.575 1.00 95.38 89 PHE A CA 1
ATOM 704 C C . PHE A 1 89 ? -3.352 -0.755 -2.252 1.00 95.38 89 PHE A C 1
ATOM 706 O O . PHE A 1 89 ? -4.219 -1.601 -2.038 1.00 95.38 89 PHE A O 1
ATOM 713 N N . PHE A 1 90 ? -3.110 0.224 -1.376 1.00 95.31 90 PHE A N 1
ATOM 714 C CA . PHE A 1 90 ? -3.893 0.385 -0.146 1.00 95.31 90 PHE A CA 1
ATOM 715 C C . PHE A 1 90 ? -5.339 0.832 -0.408 1.00 95.31 90 PHE A C 1
ATOM 717 O O . PHE A 1 90 ? -6.229 0.436 0.339 1.00 95.31 90 PHE A O 1
ATOM 724 N N . ASN A 1 91 ? -5.588 1.637 -1.446 1.00 93.25 91 ASN A N 1
ATOM 725 C CA . ASN A 1 91 ? -6.951 2.035 -1.819 1.00 93.25 91 ASN A CA 1
ATOM 726 C C . ASN A 1 91 ? -7.744 0.842 -2.373 1.00 93.25 91 ASN A C 1
ATOM 728 O O . ASN A 1 91 ? -8.885 0.637 -1.978 1.00 93.25 91 ASN A O 1
ATOM 732 N N . GLU A 1 92 ? -7.135 0.023 -3.230 1.00 93.56 92 GLU A N 1
ATOM 733 C CA . GLU A 1 92 ? -7.781 -1.177 -3.784 1.00 93.56 92 GLU A CA 1
ATOM 734 C C . GLU A 1 92 ? -8.125 -2.201 -2.690 1.00 93.56 92 GLU A C 1
ATOM 736 O O . GLU A 1 92 ? -9.117 -2.921 -2.780 1.00 93.56 92 GLU A O 1
ATOM 741 N N . ASN A 1 93 ? -7.353 -2.216 -1.599 1.00 95.19 93 ASN A N 1
ATOM 742 C CA . ASN A 1 93 ? -7.577 -3.087 -0.445 1.00 95.19 93 ASN A CA 1
ATOM 743 C C . ASN A 1 93 ? -8.289 -2.391 0.732 1.00 95.19 93 ASN A C 1
ATOM 745 O O . ASN A 1 93 ? -8.322 -2.925 1.844 1.00 95.19 93 ASN A O 1
ATOM 749 N N . GLU A 1 94 ? -8.893 -1.220 0.501 1.00 94.50 94 GLU A N 1
ATOM 750 C CA . GLU A 1 94 ? -9.514 -0.377 1.532 1.00 94.50 94 GLU A CA 1
ATOM 751 C C . GLU A 1 94 ? -10.529 -1.142 2.392 1.00 94.50 94 GLU A C 1
ATOM 753 O O . GLU A 1 94 ? -10.510 -1.039 3.619 1.00 94.50 94 GLU A O 1
ATOM 758 N N . THR A 1 95 ? -11.378 -1.961 1.767 1.00 93.50 95 THR A N 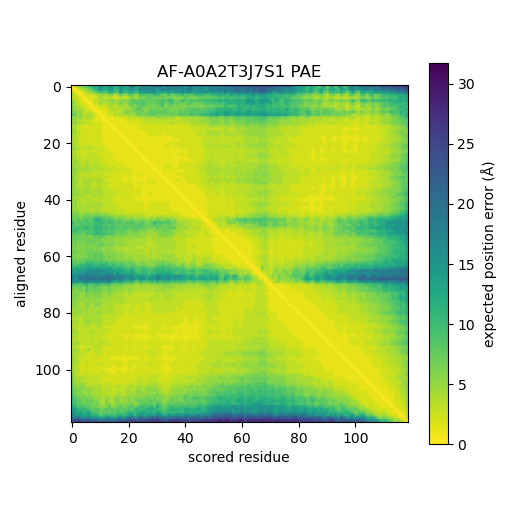1
ATOM 759 C CA . THR A 1 95 ? -12.436 -2.710 2.469 1.00 93.50 95 THR A CA 1
ATOM 760 C C . THR A 1 95 ? -11.858 -3.703 3.482 1.00 93.50 95 THR A C 1
ATOM 762 O O . THR A 1 95 ? -12.312 -3.769 4.629 1.00 93.50 95 THR A O 1
ATOM 765 N N . THR A 1 96 ? -10.832 -4.459 3.084 1.00 95.44 96 THR A N 1
ATOM 766 C CA . THR A 1 96 ? -10.152 -5.433 3.951 1.00 95.44 96 THR A CA 1
ATOM 767 C C . THR A 1 96 ? -9.454 -4.734 5.113 1.00 95.44 96 THR A C 1
ATOM 769 O O . THR A 1 96 ? -9.558 -5.167 6.265 1.00 95.44 96 THR A O 1
ATOM 772 N N . ILE A 1 97 ? -8.789 -3.614 4.824 1.00 96.62 97 ILE A N 1
ATOM 773 C CA . ILE A 1 97 ? -8.064 -2.828 5.822 1.00 96.62 97 ILE A CA 1
ATOM 774 C C . ILE A 1 97 ? -9.035 -2.228 6.844 1.00 96.62 97 ILE A C 1
ATOM 776 O O . ILE A 1 97 ? -8.792 -2.343 8.043 1.00 96.62 97 ILE A O 1
ATOM 780 N N . LEU A 1 98 ? -10.152 -1.639 6.401 1.00 94.88 98 LEU A N 1
ATOM 781 C CA . LEU A 1 98 ? -11.170 -1.075 7.295 1.00 94.88 98 LEU A CA 1
ATOM 782 C C . LEU A 1 98 ? -11.814 -2.137 8.184 1.00 94.88 98 LEU A C 1
ATOM 784 O O . LEU A 1 98 ? -11.998 -1.914 9.378 1.00 94.88 98 LEU A O 1
ATOM 788 N N . THR A 1 99 ? -12.133 -3.299 7.618 1.00 95.31 99 THR A N 1
ATOM 789 C CA . THR A 1 99 ? -12.730 -4.407 8.375 1.00 95.31 99 THR A CA 1
ATOM 790 C C . THR A 1 99 ? -11.795 -4.878 9.489 1.00 95.31 99 THR A C 1
ATOM 792 O O . THR A 1 99 ? -12.215 -5.027 10.641 1.00 95.31 99 THR A O 1
ATOM 795 N N . THR A 1 100 ? -10.512 -5.054 9.162 1.00 96.81 100 THR A N 1
ATOM 796 C CA . THR A 1 100 ? -9.478 -5.426 10.137 1.00 96.81 100 THR A CA 1
ATOM 797 C C . THR A 1 100 ? -9.311 -4.335 11.194 1.00 96.81 100 THR A C 1
ATOM 799 O O . THR A 1 100 ? -9.377 -4.623 12.386 1.00 96.81 100 THR A O 1
ATOM 802 N N . PHE A 1 101 ? -9.214 -3.069 10.773 1.00 96.62 101 PHE A N 1
ATOM 803 C CA . PHE A 1 101 ? -9.101 -1.926 11.678 1.00 96.62 101 PHE A CA 1
ATOM 804 C C . PHE A 1 101 ? -10.251 -1.865 12.686 1.00 96.62 101 PHE A C 1
ATOM 806 O O . PHE A 1 101 ? -10.005 -1.747 13.882 1.00 96.62 101 PHE A O 1
ATOM 813 N N . HIS A 1 102 ? -11.505 -1.960 12.236 1.00 95.38 102 HIS A N 1
ATOM 814 C CA . HIS A 1 102 ? -12.656 -1.890 13.138 1.00 95.38 102 HIS A CA 1
ATOM 815 C C . HIS A 1 102 ? -12.697 -3.051 14.131 1.00 95.38 102 HIS A C 1
ATOM 817 O O . HIS A 1 102 ? -13.105 -2.853 15.276 1.00 95.38 102 HIS A O 1
ATOM 823 N N . THR A 1 103 ? -12.264 -4.239 13.705 1.00 95.38 103 THR A N 1
ATOM 824 C CA . THR A 1 103 ? -12.166 -5.412 14.579 1.00 95.38 103 THR A CA 1
ATOM 825 C C . THR A 1 103 ? -11.139 -5.163 15.682 1.00 95.38 103 THR A C 1
ATOM 827 O O . THR A 1 103 ? -11.500 -5.170 16.857 1.00 95.38 103 THR A O 1
ATOM 830 N N . GLU A 1 10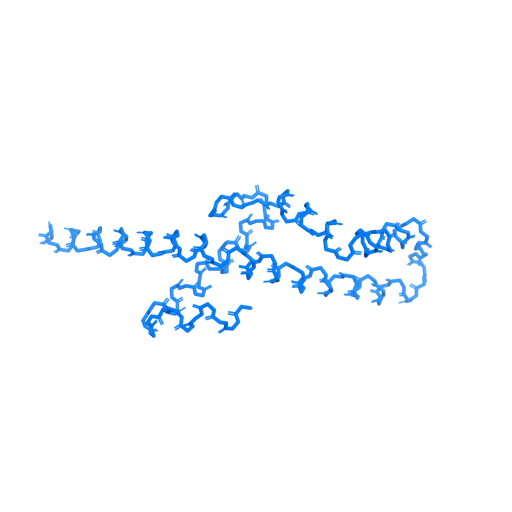4 ? -9.904 -4.809 15.317 1.00 94.12 104 GLU A N 1
ATOM 831 C CA . GLU A 1 104 ? -8.835 -4.538 16.288 1.00 94.12 104 GLU A CA 1
ATOM 832 C C . GLU A 1 104 ? -9.157 -3.343 17.197 1.00 94.12 104 GLU A C 1
ATOM 834 O O . GLU A 1 104 ? -8.893 -3.366 18.398 1.00 94.12 104 GLU A O 1
ATOM 839 N N . TYR A 1 105 ? -9.750 -2.283 16.643 1.00 93.06 105 TYR A N 1
ATOM 840 C CA . TYR A 1 105 ? -10.108 -1.088 17.404 1.00 93.06 105 TYR A CA 1
ATOM 841 C C . TYR A 1 105 ? -11.178 -1.385 18.460 1.00 93.06 105 TYR A C 1
ATOM 843 O O . TYR A 1 105 ? -11.115 -0.871 19.580 1.00 93.06 105 TYR A O 1
ATOM 851 N N . LYS A 1 106 ? -12.155 -2.233 18.118 1.00 92.75 106 LYS A N 1
ATOM 852 C CA . LYS A 1 106 ? -13.184 -2.686 19.054 1.00 92.75 106 LYS A CA 1
ATOM 853 C C . LYS A 1 106 ? -12.577 -3.545 20.165 1.00 92.75 106 LYS A C 1
ATOM 855 O O . LYS A 1 106 ? -12.853 -3.273 21.330 1.00 92.75 106 LYS A O 1
ATOM 860 N N . GLU A 1 107 ? -11.736 -4.516 19.817 1.00 92.06 107 GLU A N 1
ATOM 861 C CA . GLU A 1 107 ? -11.065 -5.397 20.784 1.00 92.06 107 GLU A CA 1
ATOM 862 C C . GLU A 1 107 ? -10.215 -4.597 21.779 1.00 92.06 107 GLU A C 1
ATOM 864 O O . GLU A 1 107 ? -10.369 -4.748 22.989 1.00 92.06 107 GLU A O 1
ATOM 869 N N . GLN A 1 108 ? -9.410 -3.647 21.294 1.00 89.62 108 GLN A N 1
ATOM 870 C CA . GLN A 1 108 ? -8.609 -2.768 22.157 1.00 89.62 108 GLN A CA 1
ATOM 871 C C . GLN A 1 108 ? -9.473 -1.940 23.117 1.00 89.62 108 GLN A C 1
ATOM 873 O O . GLN A 1 108 ? -9.093 -1.707 24.267 1.00 89.62 108 GLN A O 1
ATOM 878 N N . LYS A 1 109 ? -10.642 -1.473 22.662 1.00 89.81 109 LYS A N 1
ATOM 879 C CA . LYS A 1 109 ? -11.570 -0.720 23.510 1.00 89.81 109 LYS A CA 1
ATOM 880 C C . LYS A 1 109 ? -12.173 -1.603 24.603 1.00 89.81 109 LYS A C 1
ATOM 882 O O . LYS A 1 109 ? -12.246 -1.166 25.748 1.00 89.81 109 LYS A O 1
ATOM 887 N N . GLU A 1 110 ? -12.575 -2.824 24.261 1.00 90.75 110 GLU A N 1
ATOM 888 C CA . GLU A 1 110 ? -13.122 -3.797 25.213 1.00 90.75 110 GLU A CA 1
ATOM 889 C C . GLU A 1 110 ? -12.072 -4.215 26.258 1.00 90.75 110 GLU A C 1
ATOM 891 O O . GLU A 1 110 ? -12.364 -4.219 27.454 1.00 90.75 110 GLU A O 1
ATOM 896 N N . GLU A 1 111 ? -10.825 -4.469 25.848 1.00 89.00 111 GLU A N 1
ATOM 897 C CA . GLU A 1 111 ? -9.718 -4.777 26.766 1.00 89.00 111 GLU A CA 1
ATOM 898 C C . GLU A 1 111 ? -9.436 -3.639 27.759 1.00 89.00 111 GLU A C 1
ATOM 900 O O . GLU A 1 111 ? -9.226 -3.877 28.955 1.00 89.00 111 GLU A O 1
ATOM 905 N N . LEU A 1 112 ? -9.464 -2.387 27.288 1.00 88.06 112 LEU A N 1
ATOM 906 C CA . LEU A 1 112 ? -9.298 -1.209 28.142 1.00 88.06 112 LEU A CA 1
ATOM 907 C C . LEU A 1 112 ? -10.435 -1.082 29.164 1.00 88.06 112 LEU A C 1
ATOM 909 O O . LEU A 1 112 ? -10.173 -0.798 30.332 1.00 88.06 112 LEU A O 1
ATOM 913 N N . GLU A 1 113 ? -11.682 -1.311 28.750 1.00 88.94 113 GLU A N 1
ATOM 914 C CA . GLU A 1 113 ? -12.853 -1.269 29.635 1.00 88.94 113 GLU A CA 1
ATOM 915 C C . GLU A 1 113 ? -12.782 -2.351 30.722 1.00 88.94 113 GLU A C 1
ATOM 917 O O . GLU A 1 113 ? -13.011 -2.051 31.895 1.00 88.94 113 GLU A O 1
ATOM 922 N N . ILE A 1 114 ? -12.390 -3.579 30.367 1.00 88.56 114 ILE A N 1
ATOM 923 C CA . ILE A 1 114 ? -12.196 -4.678 31.327 1.00 88.56 114 ILE A CA 1
ATOM 924 C C . ILE A 1 114 ? -11.085 -4.339 32.327 1.00 88.56 114 ILE A C 1
ATOM 926 O O . ILE A 1 114 ? -11.260 -4.516 33.532 1.00 88.56 114 ILE A O 1
ATOM 930 N N . THR A 1 115 ? -9.954 -3.824 31.842 1.00 88.56 115 THR A N 1
ATOM 931 C CA . THR A 1 115 ? -8.808 -3.465 32.692 1.00 88.56 115 THR A CA 1
ATOM 932 C C . THR A 1 115 ? -9.173 -2.361 33.686 1.00 88.56 115 THR A C 1
ATOM 934 O O . THR A 1 115 ? -8.776 -2.420 34.847 1.00 88.56 115 THR A O 1
ATOM 937 N N . LEU A 1 116 ? -9.960 -1.372 33.252 1.00 85.19 116 LEU A N 1
ATOM 938 C CA . LEU A 1 116 ? -10.435 -0.281 34.104 1.00 85.19 116 LEU A CA 1
ATOM 939 C C . LEU A 1 116 ? -11.516 -0.719 35.100 1.00 85.19 116 LEU A C 1
ATOM 941 O O . LEU A 1 116 ? -11.610 -0.123 36.165 1.00 85.19 116 LEU A O 1
ATOM 945 N N . ALA A 1 117 ? -12.324 -1.731 34.774 1.00 82.62 117 ALA A N 1
ATOM 946 C CA . ALA A 1 117 ? -13.345 -2.281 35.670 1.00 82.62 117 ALA A CA 1
ATOM 947 C C . ALA A 1 117 ? -12.785 -3.280 36.704 1.00 82.62 117 ALA A C 1
ATOM 949 O O . ALA A 1 117 ? -13.460 -3.587 37.686 1.00 82.62 117 ALA A O 1
ATOM 950 N N . GLY A 1 118 ? -11.583 -3.817 36.465 1.00 71.44 118 GLY A N 1
ATOM 951 C CA . GLY A 1 118 ? -10.858 -4.704 37.381 1.00 71.44 118 GLY A CA 1
ATOM 952 C C . GLY A 1 118 ? -9.904 -3.994 38.354 1.00 71.44 118 GLY A C 1
ATOM 953 O O . GLY A 1 118 ? -9.273 -4.675 39.165 1.00 71.44 118 GLY A O 1
ATOM 954 N N . LEU A 1 119 ? -9.788 -2.663 38.258 1.00 54.69 119 LEU A N 1
ATOM 955 C CA . LEU A 1 119 ? -9.081 -1.761 39.181 1.00 54.69 119 LEU A CA 1
ATOM 956 C C . LEU A 1 119 ? -10.064 -1.120 40.168 1.00 54.69 119 LEU A C 1
ATOM 958 O O . LEU A 1 119 ? -9.653 -0.919 41.333 1.00 54.69 119 LEU A O 1
#

Mean predicted aligned error: 5.16 Å

Solvent-accessible surface area (backbone atoms only — not comparable to full-atom values): 6722 Å² total; per-residue (Å²): 100,85,67,65,56,75,77,47,53,83,78,45,38,66,53,50,53,51,51,51,54,49,35,54,52,29,24,80,67,73,30,72,39,80,91,39,39,46,65,56,51,50,52,51,54,39,56,49,77,74,28,53,60,51,52,50,52,53,53,43,70,77,67,60,53,85,87,44,82,64,43,59,58,53,52,52,51,54,50,53,51,55,50,53,52,52,45,46,55,51,49,80,41,39,68,56,45,50,55,48,48,54,51,54,54,49,51,55,51,52,53,51,52,54,57,63,73,76,106